Protein AF-A0A2T2RE71-F1 (afdb_monomer_lite)

Sequence (108 aa):
IEPAAQGWTLRLRLPFVEREELDVLRRGEELLVRVGSQTRSLMLPAALRRGEIVEATLCDGELVVRLMAPEPGEATEPSSWAGSPAAASASSTGDVGPGPTHTGGHVS

Radius of gyration: 27.01 Å; chains: 1; bounding box: 32×58×91 Å

Structure (mmCIF, N/CA/C/O backbone):
data_AF-A0A2T2RE71-F1
#
_entry.id   AF-A0A2T2RE71-F1
#
loop_
_atom_site.group_PDB
_atom_site.id
_atom_site.type_symbol
_atom_site.label_atom_id
_atom_site.label_alt_id
_atom_site.label_comp_id
_atom_site.label_asym_id
_atom_site.label_entity_id
_atom_site.label_seq_id
_atom_site.pdbx_PDB_ins_code
_atom_site.Cartn_x
_atom_site.Cartn_y
_atom_site.Cartn_z
_atom_site.occupancy
_atom_site.B_iso_or_equiv
_atom_site.auth_seq_id
_atom_site.auth_comp_id
_atom_site.auth_asym_id
_atom_site.auth_atom_id
_atom_site.pdbx_PDB_model_num
ATOM 1 N N . ILE A 1 1 ? 0.736 -10.192 -2.580 1.00 83.50 1 ILE A N 1
ATOM 2 C CA . ILE A 1 1 ? 1.225 -9.337 -3.688 1.00 83.50 1 ILE A CA 1
ATOM 3 C C . ILE A 1 1 ? 0.750 -9.991 -4.956 1.00 83.50 1 ILE A C 1
ATOM 5 O O . ILE A 1 1 ? 1.009 -11.175 -5.128 1.00 83.50 1 ILE A O 1
ATOM 9 N N . GLU A 1 2 ? 0.044 -9.246 -5.788 1.00 84.44 2 GLU A N 1
ATOM 10 C CA . GLU A 1 2 ? -0.539 -9.748 -7.027 1.00 84.44 2 GLU A CA 1
ATOM 11 C C . GLU A 1 2 ? -0.036 -8.907 -8.205 1.00 84.44 2 GLU A C 1
ATOM 13 O O . GLU A 1 2 ? 0.034 -7.680 -8.082 1.00 84.44 2 GLU A O 1
ATOM 18 N N . PRO A 1 3 ? 0.358 -9.530 -9.327 1.00 81.88 3 PRO A N 1
ATOM 19 C CA . PRO A 1 3 ? 0.697 -8.799 -10.541 1.00 81.88 3 PRO A CA 1
ATOM 20 C C . PRO A 1 3 ? -0.557 -8.150 -11.141 1.00 81.88 3 PRO A C 1
ATOM 22 O O . PRO A 1 3 ? -1.651 -8.709 -11.096 1.00 81.88 3 PRO A O 1
ATOM 25 N N . ALA A 1 4 ? -0.388 -6.962 -11.711 1.00 81.62 4 ALA A N 1
ATOM 26 C CA . ALA A 1 4 ? -1.418 -6.216 -12.422 1.00 81.62 4 ALA A CA 1
ATOM 27 C C . ALA A 1 4 ? -0.889 -5.797 -13.801 1.00 81.62 4 ALA A C 1
ATOM 29 O O . ALA A 1 4 ? 0.317 -5.795 -14.032 1.00 81.62 4 ALA A O 1
ATOM 30 N N . ALA A 1 5 ? -1.780 -5.392 -14.709 1.00 80.31 5 ALA A N 1
ATOM 31 C CA . ALA A 1 5 ? -1.422 -5.073 -16.097 1.00 80.31 5 ALA A CA 1
ATOM 32 C C . ALA A 1 5 ? -0.288 -4.036 -16.249 1.00 80.31 5 ALA A C 1
ATOM 34 O O . ALA A 1 5 ? 0.451 -4.090 -17.223 1.00 80.31 5 ALA A O 1
ATOM 35 N N . GLN A 1 6 ? -0.143 -3.108 -15.296 1.00 80.62 6 GLN A N 1
ATOM 36 C CA . GLN A 1 6 ? 0.868 -2.039 -15.323 1.00 80.62 6 GLN A CA 1
ATOM 37 C C . GLN A 1 6 ? 1.812 -2.071 -14.103 1.00 80.62 6 GLN A C 1
ATOM 39 O O . GLN A 1 6 ? 2.448 -1.071 -13.781 1.00 80.62 6 GLN A O 1
ATOM 44 N N . GLY A 1 7 ? 1.885 -3.193 -13.375 1.00 87.88 7 GLY A N 1
ATOM 45 C CA . GLY A 1 7 ? 2.733 -3.306 -12.185 1.00 87.88 7 GLY A CA 1
ATOM 46 C C . GLY A 1 7 ? 2.229 -4.325 -11.171 1.00 87.88 7 GLY A C 1
ATOM 47 O O . GLY A 1 7 ? 2.025 -5.492 -11.500 1.00 87.88 7 GLY A O 1
ATOM 48 N N . TRP A 1 8 ? 2.035 -3.897 -9.923 1.00 89.69 8 TRP A N 1
ATOM 49 C CA . TRP A 1 8 ? 1.682 -4.777 -8.810 1.00 89.69 8 TRP A CA 1
ATOM 50 C C . TRP A 1 8 ? 0.660 -4.157 -7.864 1.00 89.69 8 TRP A C 1
ATOM 52 O O . TRP A 1 8 ? 0.594 -2.946 -7.675 1.00 89.69 8 TRP A O 1
ATOM 62 N N . THR A 1 9 ? -0.107 -5.025 -7.213 1.00 89.94 9 THR A N 1
ATOM 63 C CA . THR A 1 9 ? -1.015 -4.677 -6.122 1.00 89.94 9 THR A CA 1
ATOM 64 C C . THR A 1 9 ? -0.563 -5.377 -4.844 1.00 89.94 9 THR A C 1
ATOM 66 O O . THR A 1 9 ? -0.413 -6.603 -4.794 1.00 89.94 9 THR A O 1
ATOM 69 N N . LEU A 1 10 ? -0.332 -4.600 -3.791 1.00 88.00 10 LEU A N 1
ATOM 70 C CA . LEU A 1 10 ? -0.050 -5.092 -2.449 1.00 88.00 10 LEU A CA 1
ATOM 71 C C . LEU A 1 10 ? -1.290 -4.888 -1.579 1.00 88.00 10 LEU A C 1
ATOM 73 O O . LEU A 1 10 ? -1.781 -3.773 -1.457 1.00 88.00 10 LEU A O 1
ATOM 77 N N . ARG A 1 11 ? -1.768 -5.970 -0.960 1.00 88.88 11 ARG A N 1
ATOM 78 C CA . ARG A 1 11 ? -2.898 -5.962 -0.029 1.00 88.88 11 ARG A CA 1
ATOM 79 C C . ARG A 1 11 ? -2.415 -6.275 1.377 1.00 88.88 11 ARG A C 1
ATOM 81 O O . ARG A 1 11 ? -1.668 -7.239 1.564 1.00 88.88 11 ARG A O 1
ATOM 88 N N . LEU A 1 12 ? -2.830 -5.470 2.346 1.00 86.19 12 LEU A N 1
ATOM 89 C CA . LEU A 1 12 ? -2.481 -5.639 3.749 1.00 86.19 12 LEU A CA 1
ATOM 90 C C . LEU A 1 12 ? -3.719 -5.435 4.621 1.00 86.19 12 LEU A C 1
ATOM 92 O O . LEU A 1 12 ? -4.329 -4.372 4.600 1.00 86.19 12 LEU A O 1
ATOM 96 N N . ARG A 1 13 ? -4.074 -6.438 5.425 1.00 85.94 13 ARG A N 1
ATOM 97 C CA . ARG A 1 13 ? -5.182 -6.309 6.377 1.00 85.94 13 ARG A CA 1
ATOM 98 C C . ARG A 1 13 ? -4.786 -5.415 7.548 1.00 85.94 13 ARG A C 1
ATOM 100 O O . ARG A 1 13 ? -3.817 -5.695 8.252 1.00 85.94 13 ARG A O 1
ATOM 107 N N . LEU A 1 14 ? -5.577 -4.374 7.752 1.00 82.12 14 LEU A N 1
ATOM 108 C CA . LEU A 1 14 ? -5.476 -3.336 8.767 1.00 82.12 14 LEU A CA 1
ATOM 109 C C . LEU A 1 14 ? -6.858 -3.126 9.430 1.00 82.12 14 LEU A C 1
ATOM 111 O O . LEU A 1 14 ? -7.478 -2.081 9.251 1.00 82.12 14 LEU A O 1
ATOM 115 N N . PRO A 1 15 ? -7.365 -4.108 10.201 1.00 72.44 15 PRO A N 1
ATOM 116 C CA . PRO A 1 15 ? -8.745 -4.107 10.705 1.00 72.44 15 PRO A CA 1
ATOM 117 C C . PRO A 1 15 ? -9.046 -3.053 11.788 1.00 72.44 15 PRO A C 1
ATOM 119 O O . PRO A 1 15 ? -10.186 -2.946 12.222 1.00 72.44 15 PRO A O 1
ATOM 122 N N . PHE A 1 16 ? -8.047 -2.295 12.247 1.00 71.94 16 PHE A N 1
ATOM 123 C CA . PHE A 1 16 ? -8.171 -1.332 13.352 1.00 71.94 16 PHE A CA 1
ATOM 124 C C . PHE A 1 16 ? -7.908 0.112 12.913 1.00 71.94 16 PHE A C 1
ATOM 126 O O . PHE A 1 16 ? -7.478 0.923 13.724 1.00 71.94 16 PHE A O 1
ATOM 133 N N . VAL A 1 17 ? -8.057 0.403 11.618 1.00 72.81 17 VAL A N 1
ATOM 134 C CA . VAL A 1 17 ? -7.515 1.624 11.016 1.00 72.81 17 VAL A CA 1
ATOM 135 C C . VAL A 1 17 ? -8.594 2.405 10.305 1.00 72.81 17 VAL A C 1
ATOM 137 O O . VAL A 1 17 ? -9.288 1.869 9.442 1.00 72.81 17 VAL A O 1
ATOM 140 N N . GLU A 1 18 ? -8.669 3.692 10.622 1.00 71.62 18 GLU A N 1
ATOM 141 C CA . GLU A 1 18 ? -9.438 4.659 9.854 1.00 71.62 18 GLU A CA 1
ATOM 142 C C . GLU A 1 18 ? -8.546 5.350 8.815 1.00 71.62 18 GLU A C 1
ATOM 144 O O . GLU A 1 18 ? -7.337 5.511 8.992 1.00 71.62 18 GLU A O 1
ATOM 149 N N . ARG A 1 19 ? -9.141 5.753 7.687 1.00 70.31 19 ARG A N 1
ATOM 150 C CA . ARG A 1 19 ? -8.403 6.306 6.536 1.00 70.31 19 ARG A CA 1
ATOM 151 C C . ARG A 1 19 ? -7.644 7.592 6.874 1.00 70.31 19 ARG A C 1
ATOM 153 O O . ARG A 1 19 ? -6.611 7.846 6.270 1.00 70.31 19 ARG A O 1
ATOM 160 N N . GLU A 1 20 ? -8.157 8.384 7.813 1.00 72.44 20 GLU A N 1
ATOM 161 C CA . GLU A 1 20 ? -7.561 9.657 8.244 1.00 72.44 20 GLU A CA 1
ATOM 162 C C . GLU A 1 20 ? -6.227 9.486 8.981 1.00 72.44 20 GLU A C 1
ATOM 164 O O . GLU A 1 20 ? -5.421 10.410 9.020 1.00 72.44 20 GLU A O 1
ATOM 169 N N . GLU A 1 21 ? -5.957 8.293 9.509 1.00 76.81 21 GLU A N 1
ATOM 170 C CA . GLU A 1 21 ? -4.741 7.996 10.265 1.00 76.81 21 GLU A CA 1
ATOM 171 C C . GLU A 1 21 ? -3.714 7.187 9.458 1.00 76.81 21 GLU A C 1
ATOM 173 O O . GLU A 1 21 ? -2.680 6.783 9.998 1.00 76.81 21 GLU A O 1
ATOM 178 N N . LEU A 1 22 ? -3.999 6.917 8.181 1.00 84.19 22 LEU A N 1
ATOM 179 C CA . LEU A 1 22 ? -3.156 6.108 7.312 1.00 84.19 22 LEU A CA 1
ATOM 180 C C . LEU A 1 22 ? -2.184 6.981 6.514 1.00 84.19 22 LEU A C 1
ATOM 182 O O . LEU A 1 22 ? -2.585 7.806 5.698 1.00 84.19 22 LEU A O 1
ATOM 186 N N . ASP A 1 23 ? -0.897 6.696 6.660 1.00 86.31 23 ASP A N 1
ATOM 187 C CA . ASP A 1 23 ? 0.169 7.319 5.889 1.00 86.31 23 ASP A CA 1
ATOM 188 C C . ASP A 1 23 ? 1.109 6.233 5.348 1.00 86.31 23 ASP A C 1
ATOM 190 O O . ASP A 1 23 ? 1.569 5.349 6.072 1.00 86.31 23 ASP A O 1
ATOM 194 N N . VAL A 1 24 ? 1.348 6.250 4.038 1.00 86.56 24 VAL A N 1
ATOM 195 C CA . VAL A 1 24 ? 2.172 5.252 3.351 1.00 86.56 24 VAL A CA 1
ATOM 196 C C . VAL A 1 24 ? 3.355 5.968 2.733 1.00 86.56 24 VAL A C 1
ATOM 198 O O . VAL A 1 24 ? 3.183 6.811 1.856 1.00 86.56 24 VAL A O 1
ATOM 201 N N . LEU A 1 25 ? 4.564 5.606 3.157 1.00 86.69 25 LEU A N 1
ATOM 202 C CA . LEU A 1 25 ? 5.783 6.126 2.556 1.00 86.69 25 LEU A CA 1
ATOM 203 C C . LEU A 1 25 ? 6.675 5.007 2.080 1.00 86.69 25 LEU A C 1
ATOM 205 O O . LEU A 1 25 ? 6.717 3.902 2.622 1.00 86.69 25 LEU A O 1
ATOM 209 N N . ARG A 1 26 ? 7.490 5.361 1.102 1.00 84.31 26 ARG A N 1
ATOM 210 C CA . ARG A 1 26 ? 8.563 4.514 0.632 1.00 84.31 26 ARG A CA 1
ATOM 211 C C . ARG A 1 26 ? 9.898 5.014 1.160 1.00 84.31 26 ARG A C 1
ATOM 213 O O . ARG A 1 26 ? 10.216 6.194 1.039 1.00 84.31 26 ARG A O 1
ATOM 220 N N . ARG A 1 27 ? 10.709 4.097 1.684 1.00 84.50 27 ARG A N 1
ATOM 221 C CA . ARG A 1 27 ? 12.077 4.371 2.127 1.00 84.50 27 ARG A CA 1
ATOM 222 C C . ARG A 1 27 ? 13.034 3.375 1.481 1.00 84.50 27 ARG A C 1
ATOM 224 O O . ARG A 1 27 ? 13.266 2.291 2.000 1.00 84.50 27 ARG A O 1
ATOM 231 N N . GLY A 1 28 ? 13.577 3.742 0.319 1.00 82.44 28 GLY A N 1
ATOM 232 C CA . GLY A 1 28 ? 14.480 2.883 -0.452 1.00 82.44 28 GLY A CA 1
ATOM 233 C C . GLY A 1 28 ? 13.802 1.582 -0.895 1.00 82.44 28 GLY A C 1
ATOM 234 O O . GLY A 1 28 ? 12.982 1.583 -1.820 1.00 82.44 28 GLY A O 1
ATOM 235 N N . GLU A 1 29 ? 14.145 0.487 -0.217 1.00 86.12 29 GLU A N 1
ATOM 236 C CA . GLU A 1 29 ? 13.622 -0.868 -0.446 1.00 86.12 29 GLU A CA 1
ATOM 237 C C . GLU A 1 29 ? 12.583 -1.296 0.605 1.00 86.12 29 GLU A C 1
ATOM 239 O O . GLU A 1 29 ? 12.201 -2.462 0.668 1.00 86.12 29 GLU A O 1
ATOM 244 N N . GLU A 1 30 ? 12.119 -0.364 1.432 1.00 87.19 30 GLU A N 1
ATOM 245 C CA . GLU A 1 30 ? 11.106 -0.603 2.455 1.00 87.19 30 GLU A CA 1
ATOM 246 C C . GLU A 1 30 ? 9.846 0.221 2.183 1.00 87.19 30 GLU A C 1
ATOM 248 O O . GLU A 1 30 ? 9.902 1.360 1.702 1.00 87.19 30 GLU A O 1
ATOM 253 N N . LEU A 1 31 ? 8.700 -0.356 2.532 1.00 87.69 31 LEU A N 1
ATOM 254 C CA . LEU A 1 31 ? 7.419 0.328 2.606 1.00 87.69 31 LEU A CA 1
ATOM 255 C C . LEU A 1 31 ? 7.082 0.570 4.076 1.00 87.69 31 LEU A C 1
ATOM 257 O O . LEU A 1 31 ? 6.861 -0.378 4.830 1.00 87.69 31 LEU A O 1
ATOM 261 N N . LEU A 1 32 ? 7.033 1.838 4.469 1.00 89.50 32 LEU A N 1
ATOM 262 C CA . LEU A 1 32 ? 6.526 2.252 5.766 1.00 89.50 32 LEU A CA 1
ATOM 263 C C . LEU A 1 32 ? 5.024 2.490 5.660 1.00 89.50 32 LEU A C 1
ATOM 265 O O . LEU A 1 32 ? 4.571 3.345 4.905 1.00 89.50 32 LEU A O 1
ATOM 269 N N . VAL A 1 33 ? 4.268 1.756 6.462 1.00 88.12 33 VAL A N 1
ATOM 270 C CA . VAL A 1 33 ? 2.835 1.957 6.647 1.00 88.12 33 VAL A CA 1
ATOM 271 C C . VAL A 1 33 ? 2.631 2.464 8.068 1.00 88.12 33 VAL A C 1
ATOM 273 O O . VAL A 1 33 ? 2.842 1.731 9.039 1.00 88.12 33 VAL A O 1
ATOM 276 N N . ARG A 1 34 ? 2.276 3.740 8.187 1.00 87.38 34 ARG A N 1
ATOM 277 C CA . ARG A 1 34 ? 1.916 4.409 9.433 1.00 87.38 34 ARG A CA 1
ATOM 278 C C . ARG A 1 34 ? 0.404 4.443 9.570 1.00 87.38 34 ARG A C 1
ATOM 280 O O . ARG A 1 34 ? -0.314 4.708 8.615 1.00 87.38 34 ARG A O 1
ATOM 287 N N . VAL A 1 35 ? -0.045 4.120 10.768 1.00 85.00 35 VAL A N 1
ATOM 288 C CA . VAL A 1 35 ? -1.438 3.947 11.153 1.00 85.00 35 VAL A CA 1
ATOM 289 C C . VAL A 1 35 ? -1.568 4.544 12.544 1.00 85.00 35 VAL A C 1
ATOM 291 O O . VAL A 1 35 ? -1.194 3.898 13.526 1.00 85.00 35 VAL A O 1
ATOM 294 N N . GLY A 1 36 ? -2.002 5.796 12.637 1.00 82.06 36 GLY A N 1
ATOM 295 C CA . GLY A 1 36 ? -2.025 6.535 13.899 1.00 82.06 36 GLY A CA 1
ATOM 296 C C . GLY A 1 36 ? -0.655 6.483 14.588 1.00 82.06 36 GLY A C 1
ATOM 297 O O . GLY A 1 36 ? 0.327 7.037 14.098 1.00 82.06 36 GLY A O 1
ATOM 298 N N . SER A 1 37 ? -0.565 5.762 15.712 1.00 78.94 37 SER A N 1
ATOM 299 C CA . SER A 1 37 ? 0.688 5.559 16.467 1.00 78.94 37 SER A CA 1
ATOM 300 C C . SER A 1 37 ? 1.484 4.303 16.074 1.00 78.94 37 SER A C 1
ATOM 302 O O . SER A 1 37 ? 2.630 4.135 16.493 1.00 78.94 37 SER A O 1
ATOM 304 N N . GLN A 1 38 ? 0.899 3.391 15.297 1.00 80.94 38 GLN A N 1
ATOM 305 C CA . GLN A 1 38 ? 1.545 2.155 14.872 1.00 80.94 38 GLN A CA 1
ATOM 306 C C . GLN A 1 38 ? 2.270 2.358 13.541 1.00 80.94 38 GLN A C 1
ATOM 308 O O . GLN A 1 38 ? 1.690 2.786 12.550 1.00 80.94 38 GLN A O 1
ATOM 313 N N . THR A 1 39 ? 3.548 1.987 13.495 1.00 85.62 39 THR A N 1
ATOM 314 C CA . THR A 1 39 ? 4.334 1.970 12.254 1.00 85.62 39 THR A CA 1
ATOM 315 C C . THR A 1 39 ? 4.743 0.542 11.930 1.00 85.62 39 THR A C 1
ATOM 317 O O . THR A 1 39 ? 5.316 -0.151 12.770 1.00 85.62 39 THR A O 1
ATOM 320 N N . ARG A 1 40 ? 4.464 0.096 10.705 1.00 86.56 40 ARG A N 1
ATOM 321 C CA . ARG A 1 40 ? 4.960 -1.172 10.163 1.00 86.56 40 ARG A CA 1
ATOM 322 C C . ARG A 1 40 ? 5.913 -0.895 9.010 1.00 86.56 40 ARG A C 1
ATOM 324 O O . ARG A 1 40 ? 5.525 -0.248 8.043 1.00 86.56 40 ARG A O 1
ATOM 331 N N . SER A 1 41 ? 7.137 -1.412 9.108 1.00 87.50 41 SER A N 1
ATOM 332 C CA . SER A 1 41 ? 8.041 -1.518 7.959 1.00 87.50 41 SER A CA 1
ATOM 333 C C . SER A 1 41 ? 7.842 -2.874 7.296 1.00 87.50 41 SER A C 1
ATOM 335 O O . SER A 1 41 ? 7.823 -3.906 7.973 1.00 87.50 41 SER A O 1
ATOM 337 N N . LEU A 1 42 ? 7.678 -2.871 5.979 1.00 84.94 42 LEU A N 1
ATOM 338 C CA . LEU A 1 42 ? 7.647 -4.068 5.157 1.00 84.94 42 LEU A CA 1
ATOM 339 C C . LEU A 1 42 ? 8.797 -4.001 4.159 1.00 84.94 42 LEU A C 1
ATOM 341 O O . LEU A 1 42 ? 8.867 -3.085 3.339 1.00 84.94 42 LEU A O 1
ATOM 345 N N . MET A 1 43 ? 9.668 -5.006 4.197 1.00 86.38 43 MET A N 1
ATOM 346 C CA . MET A 1 43 ? 10.690 -5.187 3.169 1.00 86.38 43 MET A CA 1
ATOM 347 C C . MET A 1 43 ? 10.002 -5.413 1.824 1.00 86.38 43 MET A C 1
ATOM 349 O O . MET A 1 43 ? 9.234 -6.367 1.673 1.00 86.38 43 MET A O 1
ATOM 353 N N . LEU A 1 44 ? 10.279 -4.553 0.844 1.00 82.88 44 LEU A N 1
ATOM 354 C CA . LEU A 1 44 ? 9.749 -4.720 -0.501 1.00 82.88 44 LEU A CA 1
ATOM 355 C C . LEU A 1 44 ? 10.467 -5.897 -1.175 1.00 82.88 44 LEU A C 1
ATOM 357 O O . LEU A 1 44 ? 11.701 -5.895 -1.298 1.00 82.88 44 LEU A O 1
ATOM 361 N N . PRO A 1 45 ? 9.720 -6.907 -1.655 1.00 80.19 45 PRO A N 1
ATOM 362 C CA . PRO A 1 45 ? 10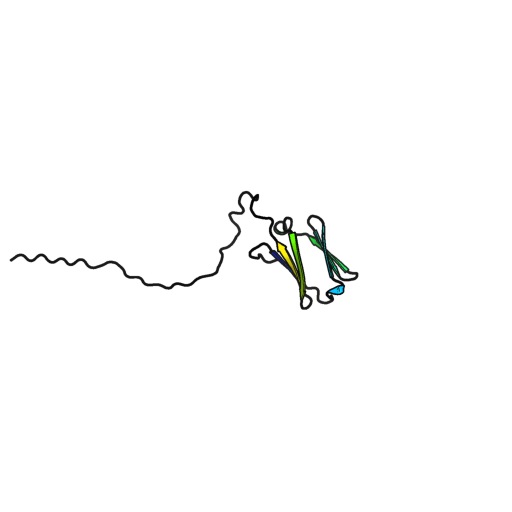.294 -7.954 -2.487 1.00 80.19 45 PRO A CA 1
ATOM 363 C C . PRO A 1 45 ? 10.933 -7.362 -3.739 1.00 80.19 45 PRO A C 1
ATOM 365 O O . PRO A 1 45 ? 10.519 -6.301 -4.203 1.00 80.19 45 PRO A O 1
ATOM 368 N N . ALA A 1 46 ? 11.915 -8.064 -4.311 1.00 78.06 46 ALA A N 1
ATOM 369 C CA . ALA A 1 46 ? 12.748 -7.551 -5.402 1.00 78.06 46 ALA A CA 1
ATOM 370 C C . ALA A 1 46 ? 11.953 -6.952 -6.578 1.00 78.06 46 ALA A C 1
ATOM 372 O O . ALA A 1 46 ? 12.327 -5.904 -7.095 1.00 78.06 46 ALA A O 1
ATOM 373 N N . ALA A 1 47 ? 10.815 -7.558 -6.928 1.00 74.94 47 ALA A N 1
ATOM 374 C CA . ALA A 1 47 ? 9.912 -7.055 -7.963 1.00 74.94 47 ALA A CA 1
ATOM 375 C C . ALA A 1 47 ? 9.363 -5.644 -7.665 1.00 74.94 47 ALA A C 1
ATOM 377 O O . ALA A 1 47 ? 9.245 -4.825 -8.567 1.00 74.94 47 ALA A O 1
ATOM 378 N N . LEU A 1 48 ? 9.084 -5.329 -6.397 1.00 78.81 48 LEU A N 1
ATOM 379 C CA . LEU A 1 48 ? 8.531 -4.039 -5.972 1.00 78.81 48 LEU A CA 1
ATOM 380 C C . LEU A 1 48 ? 9.607 -2.980 -5.700 1.00 78.81 48 LEU A C 1
ATOM 382 O O . LEU A 1 48 ? 9.289 -1.799 -5.601 1.00 78.81 48 LEU A O 1
ATOM 386 N N . ARG A 1 49 ? 10.886 -3.369 -5.606 1.00 81.19 49 ARG A N 1
ATOM 387 C CA . ARG A 1 49 ? 11.996 -2.445 -5.302 1.00 81.19 49 ARG A CA 1
ATOM 388 C C . ARG A 1 49 ? 12.204 -1.368 -6.356 1.00 81.19 49 ARG A C 1
ATOM 390 O O . ARG A 1 49 ? 12.823 -0.355 -6.061 1.00 81.19 49 ARG A O 1
ATOM 397 N N . ARG A 1 50 ? 11.725 -1.558 -7.582 1.00 78.81 50 ARG A N 1
ATOM 398 C CA . ARG A 1 50 ? 11.792 -0.525 -8.625 1.00 78.81 50 ARG A CA 1
ATOM 399 C C . ARG A 1 50 ? 10.439 0.112 -8.939 1.00 78.81 50 ARG A C 1
ATOM 401 O O . ARG A 1 50 ? 10.416 1.071 -9.693 1.00 78.81 50 ARG A O 1
ATOM 408 N N . GLY A 1 51 ? 9.343 -0.385 -8.363 1.00 80.38 51 GLY A N 1
ATOM 409 C CA . GLY A 1 51 ? 7.999 0.101 -8.671 1.00 80.38 51 GLY A CA 1
ATOM 410 C C . GLY A 1 51 ? 7.626 1.363 -7.896 1.00 80.38 51 GLY A C 1
ATOM 411 O O . GLY A 1 51 ? 7.867 1.451 -6.693 1.00 80.38 51 GLY A O 1
ATOM 412 N N . GLU A 1 52 ? 7.031 2.345 -8.558 1.00 84.12 52 GLU A N 1
ATOM 413 C CA . GLU A 1 52 ? 6.587 3.588 -7.918 1.00 84.12 52 GLU A CA 1
ATOM 414 C C . GLU A 1 52 ? 5.196 3.425 -7.309 1.00 84.12 52 GLU A C 1
ATOM 416 O O . GLU A 1 52 ? 4.329 2.779 -7.893 1.00 84.12 52 GLU A O 1
ATOM 421 N N . ILE A 1 53 ? 4.967 3.997 -6.123 1.00 87.12 53 ILE A N 1
ATOM 422 C CA . ILE A 1 53 ? 3.640 3.984 -5.497 1.00 87.12 53 ILE A CA 1
ATOM 423 C C . ILE A 1 53 ? 2.777 5.002 -6.233 1.00 87.12 53 ILE A C 1
ATOM 425 O O . ILE A 1 53 ? 3.041 6.198 -6.153 1.00 87.12 53 ILE A O 1
ATOM 429 N N . VAL A 1 54 ? 1.746 4.523 -6.922 1.00 88.19 54 VAL A N 1
ATOM 430 C CA . VAL A 1 54 ? 0.805 5.392 -7.643 1.00 88.19 54 VAL A CA 1
ATOM 431 C C . VAL A 1 54 ? -0.432 5.700 -6.819 1.00 88.19 54 VAL A C 1
ATOM 433 O O . VAL A 1 54 ? -1.012 6.772 -6.952 1.00 88.19 54 VAL A O 1
ATOM 436 N N . GLU A 1 55 ? -0.846 4.766 -5.966 1.00 87.00 55 GLU A N 1
ATOM 437 C CA . GLU A 1 55 ? -2.063 4.910 -5.179 1.00 87.00 55 GLU A CA 1
ATOM 438 C C . GLU A 1 55 ? -2.000 4.035 -3.927 1.00 87.00 55 GLU A C 1
ATOM 440 O O . GLU A 1 55 ? -1.493 2.910 -3.960 1.00 87.00 55 GLU A O 1
ATOM 445 N N . ALA A 1 56 ? -2.547 4.546 -2.827 1.00 89.25 56 ALA A N 1
ATOM 446 C CA . ALA A 1 56 ? -2.784 3.797 -1.604 1.00 89.25 56 ALA A CA 1
ATOM 447 C C . ALA A 1 56 ? -4.218 4.064 -1.138 1.00 89.25 56 ALA A C 1
ATOM 449 O O . ALA A 1 56 ? -4.598 5.208 -0.892 1.00 89.25 56 ALA A O 1
ATOM 450 N N . THR A 1 57 ? -5.020 3.010 -1.026 1.00 87.75 57 THR A N 1
ATOM 451 C CA . THR A 1 57 ? -6.434 3.106 -0.655 1.00 87.75 57 THR A CA 1
ATOM 452 C C . THR A 1 57 ? -6.738 2.140 0.476 1.00 87.75 57 THR A C 1
ATOM 454 O O . THR A 1 57 ? -6.345 0.979 0.426 1.00 87.75 57 THR A O 1
ATOM 457 N N . LEU A 1 58 ? -7.461 2.612 1.489 1.00 85.38 58 LEU A N 1
ATOM 458 C CA . LEU A 1 58 ? -7.985 1.777 2.565 1.00 85.38 58 LEU A CA 1
ATOM 459 C C . LEU A 1 58 ? -9.477 1.532 2.340 1.00 85.38 58 LEU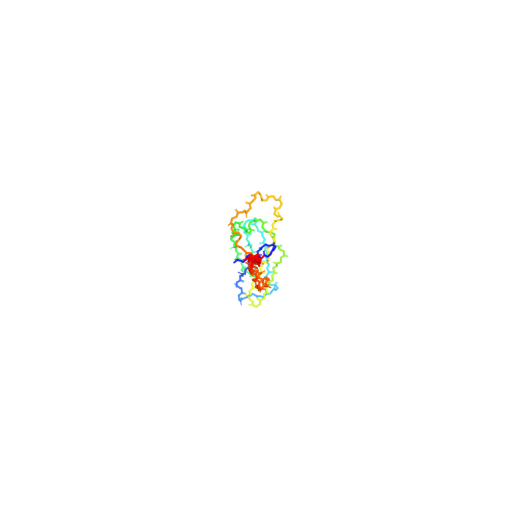 A C 1
ATOM 461 O O . LEU A 1 58 ? -10.264 2.482 2.361 1.00 85.38 58 LEU A O 1
ATOM 465 N N . CYS A 1 59 ? -9.855 0.268 2.164 1.00 83.81 59 CYS A N 1
ATOM 466 C CA . CYS A 1 59 ? -11.238 -0.167 1.984 1.00 83.81 59 CYS A CA 1
ATOM 467 C C . CYS A 1 59 ? -11.526 -1.336 2.926 1.00 83.81 59 CYS A C 1
ATOM 469 O O . CYS A 1 59 ? -10.809 -2.328 2.886 1.00 83.81 59 CYS A O 1
ATOM 471 N N . ASP A 1 60 ? -12.565 -1.228 3.758 1.00 83.50 60 ASP A N 1
ATOM 472 C CA . ASP A 1 60 ? -13.022 -2.314 4.648 1.00 83.50 60 ASP A CA 1
ATOM 473 C C . ASP A 1 60 ? -11.916 -2.901 5.558 1.00 83.50 60 ASP A C 1
ATOM 475 O O . ASP A 1 60 ? -11.821 -4.104 5.785 1.00 83.50 60 ASP A O 1
ATOM 479 N N . GLY A 1 61 ? -11.003 -2.054 6.047 1.00 83.94 61 GLY A N 1
ATOM 480 C CA . GLY A 1 61 ? -9.858 -2.515 6.840 1.00 83.94 61 GLY A CA 1
ATOM 481 C C . GLY A 1 61 ? -8.809 -3.285 6.028 1.00 83.94 61 GLY A C 1
ATOM 482 O O . GLY A 1 61 ? -7.996 -4.005 6.603 1.00 83.94 61 GLY A O 1
ATOM 483 N N . GLU A 1 62 ? -8.789 -3.151 4.702 1.00 88.44 62 GLU A N 1
ATOM 484 C CA . GLU A 1 62 ? -7.730 -3.645 3.823 1.00 88.44 62 GLU A CA 1
ATOM 485 C C . GLU A 1 62 ? -7.054 -2.480 3.093 1.00 88.44 62 GLU A C 1
ATOM 487 O O . GLU A 1 62 ? -7.682 -1.708 2.366 1.00 88.44 62 GLU A O 1
ATOM 492 N N . LEU A 1 63 ? -5.746 -2.343 3.306 1.00 88.81 63 LEU A N 1
ATOM 493 C CA . LEU A 1 63 ? -4.903 -1.412 2.576 1.00 88.81 63 LEU A CA 1
ATOM 494 C C . LEU A 1 63 ? -4.497 -2.034 1.248 1.00 88.81 63 LEU A C 1
ATOM 496 O O . LEU A 1 63 ? -3.798 -3.047 1.214 1.00 88.81 63 LEU A O 1
ATOM 500 N N . VAL A 1 64 ? -4.881 -1.371 0.169 1.00 90.56 64 VAL A N 1
ATOM 501 C CA . VAL A 1 64 ? -4.512 -1.692 -1.201 1.00 90.56 64 VAL A CA 1
ATOM 502 C C . VAL A 1 64 ? -3.528 -0.637 -1.690 1.00 90.56 64 VAL A C 1
ATOM 504 O O . VAL A 1 64 ? -3.880 0.527 -1.861 1.00 90.56 64 VAL A O 1
ATOM 507 N N . VAL A 1 65 ? -2.282 -1.042 -1.918 1.00 89.25 65 VAL A N 1
ATOM 508 C CA . VAL A 1 65 ? -1.240 -0.195 -2.507 1.00 89.25 65 VAL A CA 1
ATOM 509 C C . VAL A 1 65 ? -1.010 -0.644 -3.940 1.00 89.25 65 VAL A C 1
ATOM 511 O O . VAL A 1 65 ? -0.653 -1.800 -4.185 1.00 89.25 65 VAL A O 1
ATOM 514 N N . ARG A 1 66 ? -1.207 0.266 -4.891 1.00 89.44 66 ARG A N 1
ATOM 515 C CA . ARG A 1 66 ? -0.886 0.054 -6.302 1.00 89.44 66 ARG A CA 1
ATOM 516 C C . ARG A 1 66 ? 0.502 0.604 -6.573 1.00 89.44 66 ARG A C 1
ATOM 518 O O . ARG A 1 66 ? 0.794 1.768 -6.296 1.00 89.44 66 ARG A O 1
ATOM 525 N N . LEU A 1 67 ? 1.343 -0.256 -7.128 1.00 88.69 67 LEU A N 1
ATOM 526 C CA . LEU A 1 67 ? 2.689 0.079 -7.551 1.00 88.69 67 LEU A CA 1
ATOM 527 C C . LEU A 1 67 ? 2.770 -0.062 -9.068 1.00 88.69 67 LEU A C 1
ATOM 529 O O . LEU A 1 67 ? 2.417 -1.112 -9.605 1.00 88.69 67 LEU A O 1
ATOM 533 N N . MET A 1 68 ? 3.230 0.977 -9.754 1.00 87.44 68 MET A N 1
ATOM 534 C CA . MET A 1 68 ? 3.496 0.939 -11.189 1.00 87.44 68 MET A CA 1
ATOM 535 C C . MET A 1 68 ? 4.888 0.362 -11.430 1.00 87.44 68 MET A C 1
ATOM 537 O O . MET A 1 68 ? 5.838 0.705 -10.725 1.00 87.44 68 MET A O 1
ATOM 541 N N . ALA A 1 69 ? 5.009 -0.541 -12.401 1.00 82.62 69 ALA A N 1
ATOM 542 C CA . ALA A 1 69 ? 6.317 -0.995 -12.845 1.00 82.62 69 ALA A CA 1
ATOM 543 C C . ALA A 1 69 ? 7.051 0.158 -13.539 1.00 82.62 69 ALA A C 1
ATOM 545 O O . ALA A 1 69 ? 6.416 0.894 -14.291 1.00 82.62 69 ALA A O 1
ATOM 546 N N . PRO A 1 70 ? 8.367 0.324 -13.319 1.00 72.12 70 PRO A N 1
ATOM 547 C CA . PRO A 1 70 ? 9.132 1.235 -14.157 1.00 72.12 70 PRO A CA 1
ATOM 548 C C . PRO A 1 70 ? 8.976 0.775 -15.611 1.00 72.12 70 PRO A C 1
ATOM 550 O O . PRO A 1 70 ? 8.990 -0.435 -15.866 1.00 72.12 70 PRO A O 1
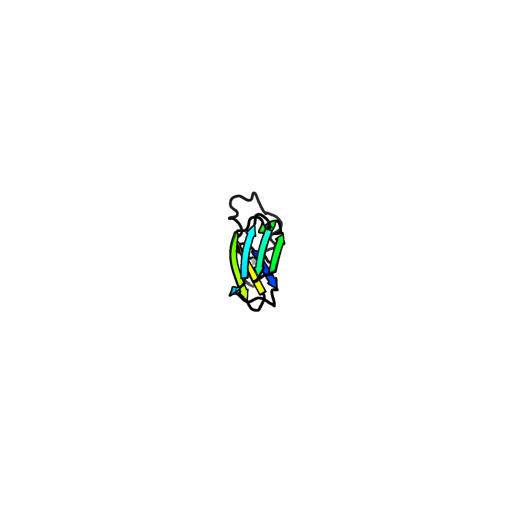ATOM 553 N N . GLU A 1 71 ? 8.795 1.727 -16.529 1.00 62.78 71 G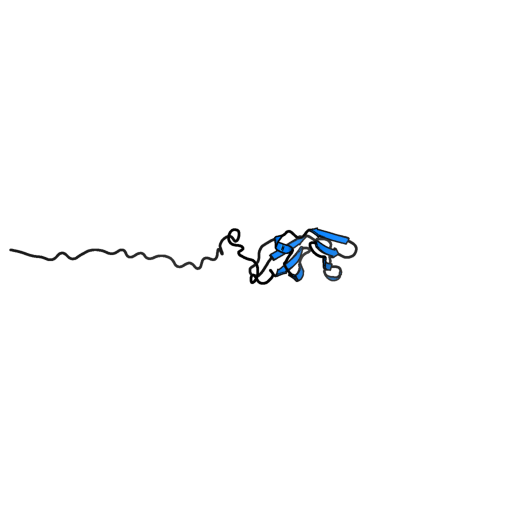LU A N 1
ATOM 554 C CA . GLU A 1 71 ? 8.712 1.478 -17.972 1.00 62.78 71 GLU A CA 1
ATOM 555 C C . GLU A 1 71 ? 9.722 0.385 -18.370 1.00 62.78 71 GLU A C 1
ATOM 557 O O . GLU A 1 71 ? 10.911 0.511 -18.052 1.00 62.78 71 GLU A O 1
ATOM 562 N N . PRO A 1 72 ? 9.299 -0.701 -19.044 1.00 56.53 72 PRO A N 1
ATOM 563 C CA . PRO A 1 72 ? 10.181 -1.821 -19.381 1.00 56.53 72 PRO A CA 1
ATOM 564 C C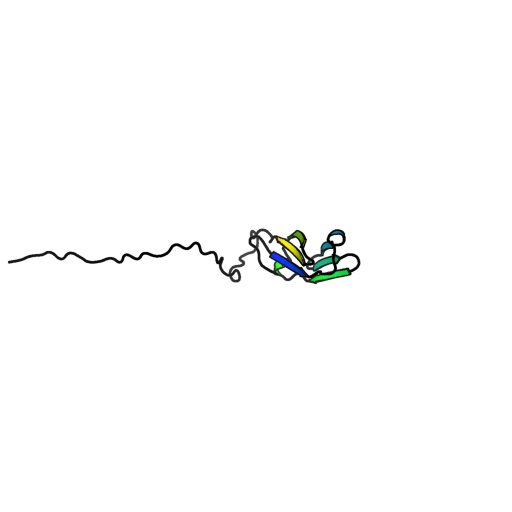 . PRO A 1 72 ? 11.304 -1.474 -20.384 1.00 56.53 72 PRO A C 1
ATOM 566 O O . PRO A 1 72 ? 11.979 -2.372 -20.875 1.00 56.53 72 PRO A O 1
ATOM 569 N N . GLY A 1 73 ? 11.561 -0.192 -20.662 1.00 52.72 73 GLY A N 1
ATOM 570 C CA . GLY A 1 73 ? 12.541 0.300 -21.632 1.00 52.72 73 GLY A CA 1
ATOM 571 C C . GLY A 1 73 ? 14.020 0.125 -21.265 1.00 52.72 73 GLY A C 1
ATOM 572 O O . GLY A 1 73 ? 14.869 0.440 -22.090 1.00 52.72 73 GLY A O 1
ATOM 573 N N . GLU A 1 74 ? 14.355 -0.393 -20.079 1.00 45.47 74 GLU A N 1
ATOM 574 C CA . GLU A 1 74 ? 15.756 -0.683 -19.713 1.00 45.47 74 GLU A CA 1
ATOM 575 C C . GLU A 1 74 ? 15.924 -1.934 -18.833 1.00 45.47 74 GLU A C 1
ATOM 577 O O . GLU A 1 74 ? 16.933 -2.124 -18.151 1.00 45.47 74 GLU A O 1
ATOM 582 N N . ALA A 1 75 ? 14.936 -2.831 -18.836 1.00 43.44 75 ALA A N 1
ATOM 583 C CA . ALA A 1 75 ? 15.182 -4.204 -18.424 1.00 43.44 75 ALA A CA 1
ATOM 584 C C . ALA A 1 75 ? 15.582 -4.971 -19.684 1.00 43.44 75 ALA A C 1
ATOM 586 O O . ALA A 1 75 ? 14.719 -5.341 -20.475 1.00 43.44 75 ALA A O 1
ATOM 587 N N . THR A 1 76 ? 16.883 -5.203 -19.877 1.00 46.91 76 THR A N 1
ATOM 588 C CA . THR A 1 76 ? 17.360 -6.290 -20.739 1.00 46.91 76 THR A CA 1
ATOM 589 C C . THR A 1 76 ? 16.652 -7.572 -20.292 1.00 46.91 76 THR A C 1
ATOM 591 O O . THR A 1 76 ? 16.985 -8.157 -19.268 1.00 46.91 76 THR A O 1
ATOM 594 N N . GLU A 1 77 ? 15.593 -7.886 -21.032 1.00 42.34 77 GLU A N 1
ATOM 595 C CA . GLU A 1 77 ? 14.754 -9.082 -21.069 1.00 42.34 77 GLU A CA 1
ATOM 596 C C . GLU A 1 77 ? 14.329 -9.725 -19.732 1.00 42.34 77 GLU A C 1
ATOM 598 O O . GLU A 1 77 ? 15.029 -10.577 -19.186 1.00 42.34 77 GLU A O 1
ATOM 603 N N . PRO A 1 78 ? 13.086 -9.491 -19.267 1.00 43.97 78 PRO A N 1
ATOM 604 C CA . PRO A 1 78 ? 12.387 -10.412 -18.379 1.00 43.97 78 PRO A CA 1
ATOM 605 C C . PRO A 1 78 ? 11.629 -11.482 -19.192 1.00 43.97 78 PRO A C 1
ATOM 607 O O . PRO A 1 78 ? 10.424 -11.664 -19.031 1.00 43.97 78 PRO A O 1
ATOM 610 N N . SER A 1 79 ? 12.324 -12.218 -20.063 1.00 52.75 79 SER A N 1
ATOM 611 C CA . SER A 1 79 ? 11.770 -13.423 -20.695 1.00 52.75 79 SER A CA 1
ATOM 612 C C . SER A 1 79 ? 12.028 -14.619 -19.786 1.00 52.75 79 SER A C 1
ATOM 614 O O . SER A 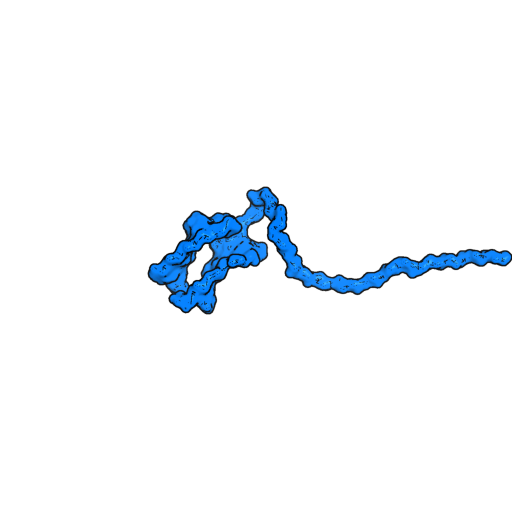1 79 ? 13.144 -15.124 -19.759 1.00 52.75 79 SER A O 1
ATOM 616 N N . SER A 1 80 ? 11.016 -15.039 -19.013 1.00 40.66 80 SER A N 1
ATOM 617 C CA . SER A 1 80 ? 10.797 -16.451 -18.611 1.00 40.66 80 SER A CA 1
ATOM 618 C C . SER A 1 80 ? 9.683 -16.629 -17.560 1.00 40.66 80 SER A C 1
ATOM 620 O O . SER A 1 80 ? 9.080 -17.695 -17.501 1.00 40.66 80 SER A O 1
ATOM 622 N N . TRP A 1 81 ? 9.330 -15.614 -16.755 1.00 51.88 81 TRP A N 1
ATOM 623 C CA . TRP A 1 81 ? 8.413 -15.837 -15.614 1.00 51.88 81 TRP A CA 1
ATOM 624 C C . TRP A 1 81 ? 6.972 -15.315 -15.774 1.00 51.88 81 TRP A C 1
ATOM 626 O O . TRP A 1 81 ? 6.113 -15.666 -14.964 1.00 51.88 81 TRP A O 1
ATOM 636 N N . ALA A 1 82 ? 6.667 -14.513 -16.800 1.00 48.00 82 ALA A N 1
ATOM 637 C CA . ALA A 1 82 ? 5.302 -14.048 -17.042 1.00 48.00 82 ALA A CA 1
ATOM 638 C C . ALA A 1 82 ? 4.469 -15.178 -17.661 1.00 48.00 82 ALA A C 1
ATOM 640 O O . ALA A 1 82 ? 4.462 -15.387 -18.874 1.00 48.00 82 ALA A O 1
ATOM 641 N N . GLY A 1 83 ? 3.776 -15.921 -16.799 1.00 39.25 83 GLY A N 1
ATOM 642 C CA . GLY A 1 83 ? 2.682 -16.784 -17.209 1.00 39.25 83 GLY A CA 1
ATOM 643 C C . GLY A 1 83 ? 1.713 -16.016 -18.108 1.00 39.25 83 GLY A C 1
ATOM 644 O O . GLY A 1 83 ? 1.256 -14.930 -17.763 1.00 39.25 83 GLY A O 1
ATOM 645 N N . SER A 1 84 ? 1.468 -16.602 -19.274 1.00 40.72 84 SER A N 1
ATOM 646 C CA . SER A 1 84 ? 0.338 -16.439 -20.184 1.00 40.72 84 SER A CA 1
ATOM 647 C C . SER A 1 84 ? -0.751 -15.425 -19.788 1.00 40.72 84 SER A C 1
ATOM 649 O O . SER A 1 84 ? -1.389 -15.596 -18.746 1.00 40.72 84 SER A O 1
ATOM 651 N N . PRO A 1 85 ? -1.124 -14.476 -20.670 1.00 48.09 85 PRO A N 1
ATOM 652 C CA . PRO A 1 85 ? -2.431 -13.844 -20.580 1.00 48.09 85 PRO A CA 1
ATOM 653 C C . PRO A 1 85 ? -3.514 -14.869 -20.954 1.00 48.09 85 PRO A C 1
ATOM 655 O O . PRO A 1 85 ? -3.802 -15.123 -22.124 1.00 48.09 85 PRO A O 1
ATOM 658 N N . ALA A 1 86 ? -4.124 -15.471 -19.934 1.00 42.94 86 ALA A N 1
ATOM 659 C CA . ALA A 1 86 ? -5.394 -16.169 -20.058 1.00 42.94 86 ALA A CA 1
ATOM 660 C C . ALA A 1 86 ? -6.538 -15.143 -20.156 1.00 42.94 86 ALA A C 1
ATOM 662 O O . ALA A 1 86 ? -7.085 -14.706 -19.149 1.00 42.94 86 ALA A O 1
ATOM 663 N N . ALA A 1 87 ? -6.873 -14.768 -21.389 1.00 42.53 87 ALA A N 1
ATOM 664 C CA . ALA A 1 87 ? -8.203 -14.348 -21.840 1.00 42.53 87 ALA A CA 1
ATOM 665 C C . ALA A 1 87 ? -8.197 -14.478 -23.379 1.00 42.53 87 ALA A C 1
ATOM 667 O O . ALA A 1 87 ? -7.856 -13.549 -24.096 1.00 42.53 87 ALA A O 1
ATOM 668 N N . ALA A 1 88 ? -8.274 -15.684 -23.943 1.00 39.28 88 ALA A N 1
ATOM 669 C CA . ALA A 1 88 ? -9.528 -16.401 -24.176 1.00 39.28 88 ALA A CA 1
ATOM 670 C C . ALA A 1 88 ? -10.614 -15.529 -24.842 1.00 39.28 88 ALA A C 1
ATOM 672 O O . ALA A 1 88 ? -11.710 -15.377 -24.312 1.00 39.28 88 ALA A O 1
ATOM 673 N N . SER A 1 89 ? -10.328 -15.000 -26.034 1.00 42.94 89 SER A N 1
ATOM 674 C CA . SER A 1 89 ? -11.379 -14.818 -27.041 1.00 42.94 89 SER A CA 1
ATOM 675 C C . SER A 1 89 ? -11.628 -16.170 -27.698 1.00 42.94 89 SER A C 1
ATOM 677 O O . SER A 1 89 ? -10.786 -16.690 -28.429 1.00 42.94 89 SER A O 1
ATOM 679 N N . ALA A 1 90 ? -12.772 -16.765 -27.378 1.00 46.66 90 ALA A N 1
ATOM 680 C CA . ALA A 1 90 ? -13.273 -17.958 -28.031 1.00 46.66 90 ALA A CA 1
ATOM 681 C C . ALA A 1 90 ? -13.612 -17.657 -29.499 1.00 46.66 90 ALA A C 1
ATOM 683 O O . ALA A 1 90 ? -14.325 -16.705 -29.810 1.00 46.66 90 ALA A O 1
ATOM 684 N N . SER A 1 91 ? -13.144 -18.506 -30.406 1.00 42.47 91 SER A N 1
ATOM 685 C CA . SER A 1 91 ? -13.788 -18.742 -31.698 1.00 42.47 91 SER A CA 1
ATOM 686 C C . SER A 1 91 ? -13.629 -20.228 -32.012 1.00 42.47 91 SER A C 1
ATOM 688 O O . SER A 1 91 ? -12.572 -20.676 -32.448 1.00 42.47 91 SER A O 1
ATOM 690 N N . SER A 1 92 ? -14.677 -20.992 -31.684 1.00 45.47 92 SER A N 1
ATOM 691 C CA . SER A 1 92 ? -14.913 -22.368 -32.143 1.00 45.47 92 SER A CA 1
ATOM 692 C C . SER A 1 92 ? -14.849 -22.412 -33.677 1.00 45.47 92 SER A C 1
ATOM 694 O O . SER A 1 92 ? -15.397 -21.537 -34.337 1.00 45.47 92 SER A O 1
ATOM 696 N N . THR A 1 93 ? -13.996 -23.256 -34.256 1.00 56.69 93 THR A N 1
ATOM 697 C CA . THR A 1 93 ? -14.268 -24.631 -34.734 1.00 56.69 93 THR A CA 1
ATOM 698 C C . THR A 1 93 ? -15.124 -24.711 -36.002 1.00 56.69 93 THR A C 1
ATOM 700 O O . THR A 1 93 ? -16.297 -24.357 -36.003 1.00 56.69 93 THR A O 1
ATOM 703 N N . GLY A 1 94 ? -14.512 -25.302 -37.031 1.00 47.31 94 GLY A N 1
ATOM 704 C CA . GLY A 1 94 ? -15.109 -25.818 -38.266 1.00 47.31 94 GLY A CA 1
ATOM 705 C C . GLY A 1 94 ? -14.023 -25.840 -39.343 1.00 47.31 94 GLY A C 1
ATOM 706 O O . GLY A 1 94 ? -13.851 -24.862 -40.056 1.00 47.31 94 GLY A O 1
ATOM 707 N N . ASP A 1 95 ? -13.054 -26.756 -39.303 1.00 60.00 95 ASP A N 1
ATOM 708 C CA . ASP A 1 95 ? -13.137 -28.113 -39.875 1.00 60.00 95 ASP A CA 1
ATOM 709 C C . ASP A 1 95 ? -13.985 -28.196 -41.156 1.00 60.00 95 ASP A C 1
ATOM 711 O O . ASP A 1 95 ? -15.205 -28.329 -41.113 1.00 60.00 95 ASP A O 1
ATOM 715 N N . VAL A 1 96 ? -13.310 -28.128 -42.304 1.00 63.84 96 VAL A N 1
ATOM 716 C CA . VAL A 1 96 ? -13.740 -28.826 -43.517 1.00 63.84 96 VAL A CA 1
ATOM 717 C C . VAL A 1 96 ? -12.484 -29.347 -44.217 1.00 63.84 96 VAL A C 1
ATOM 719 O O . VAL A 1 96 ? -11.672 -28.590 -44.750 1.00 63.84 96 VAL A O 1
ATOM 722 N N . GLY A 1 97 ? -12.268 -30.657 -44.108 1.00 51.94 97 GLY A N 1
ATOM 723 C CA . GLY A 1 97 ? -11.155 -31.352 -44.747 1.00 51.94 97 GLY A CA 1
ATOM 724 C C . GLY A 1 97 ? -11.268 -31.379 -46.281 1.00 51.94 97 GLY A C 1
ATOM 725 O O . GLY A 1 97 ? -12.361 -31.221 -46.829 1.00 51.94 97 GLY A O 1
ATOM 726 N N . PRO A 1 98 ? -10.156 -31.596 -47.004 1.00 65.62 98 PRO A N 1
ATOM 727 C CA . PRO A 1 98 ? -10.177 -31.745 -48.455 1.00 65.62 98 PRO A CA 1
ATOM 728 C C . PRO A 1 98 ? -10.497 -33.188 -48.893 1.00 65.62 98 PRO A C 1
ATOM 730 O O . PRO A 1 98 ? -9.832 -34.135 -48.478 1.00 65.62 98 PRO A O 1
ATOM 733 N N . GLY A 1 99 ? -11.462 -33.346 -49.806 1.00 48.22 99 GLY A N 1
ATOM 734 C CA . GLY A 1 99 ? -11.683 -34.557 -50.617 1.00 48.22 99 GLY A CA 1
ATOM 735 C C . GLY A 1 99 ? -13.156 -34.732 -51.020 1.00 48.22 99 GLY A C 1
ATOM 736 O O . GLY A 1 99 ? -14.014 -34.273 -50.270 1.00 48.22 99 GLY A O 1
ATOM 737 N N . PRO A 1 100 ? -13.505 -35.378 -52.155 1.00 58.81 100 PRO A N 1
ATOM 738 C CA . PRO A 1 100 ? -12.693 -36.268 -52.988 1.00 58.81 100 PRO A CA 1
ATOM 739 C C . PRO A 1 100 ? -12.490 -35.795 -54.446 1.00 58.81 100 PRO A C 1
ATOM 741 O O . PRO A 1 100 ? -13.234 -34.979 -54.986 1.00 58.81 100 PRO A O 1
ATOM 744 N N . THR A 1 101 ? -11.482 -36.372 -55.099 1.00 65.81 101 THR A N 1
ATOM 745 C CA . THR A 1 101 ? -11.213 -36.262 -56.536 1.00 65.81 101 THR A CA 1
ATOM 746 C C . THR A 1 101 ? -12.259 -37.019 -57.359 1.00 65.81 101 THR A C 1
ATOM 748 O O . THR A 1 101 ? -12.493 -38.211 -57.172 1.00 65.81 101 THR A O 1
ATOM 751 N N . HIS A 1 102 ? -12.864 -36.333 -58.324 1.00 58.97 102 HIS A N 1
ATOM 752 C CA . HIS A 1 102 ? -13.632 -36.946 -59.407 1.00 58.97 102 HIS A CA 1
ATOM 753 C C . HIS A 1 102 ? -12.665 -37.599 -60.407 1.00 58.97 102 HIS A C 1
ATOM 755 O O . HIS A 1 102 ? -12.044 -36.916 -61.218 1.00 58.97 102 HIS A O 1
ATOM 761 N N . THR A 1 103 ? -12.546 -38.926 -60.362 1.00 65.75 103 THR A N 1
ATOM 762 C CA . THR A 1 103 ? -11.974 -39.722 -61.456 1.00 65.75 103 THR A CA 1
ATOM 763 C C . THR A 1 103 ? -13.107 -40.103 -62.405 1.00 65.75 103 THR A C 1
ATOM 765 O O . THR A 1 103 ? -13.881 -41.013 -62.121 1.00 65.75 103 THR A O 1
ATOM 768 N N . GLY A 1 104 ? -13.219 -39.390 -63.526 1.00 47.81 104 GLY A N 1
ATOM 769 C CA . GLY A 1 104 ? -14.071 -39.751 -64.659 1.00 47.81 104 GLY A CA 1
ATOM 770 C C . GLY A 1 104 ? -13.200 -39.996 -65.887 1.00 47.81 104 GLY A C 1
ATOM 771 O O . GLY A 1 104 ? -12.575 -39.068 -66.388 1.00 47.81 104 GLY A O 1
ATOM 772 N N . GLY A 1 105 ? -13.135 -41.242 -66.355 1.00 57.38 105 GLY A N 1
ATOM 773 C CA . GLY A 1 105 ? -12.312 -41.640 -67.497 1.00 57.38 105 GLY A CA 1
ATOM 774 C C . GLY A 1 105 ? -12.774 -42.975 -68.063 1.00 57.38 105 GLY A C 1
ATOM 775 O O . GLY A 1 105 ? -12.192 -44.016 -67.788 1.00 57.38 105 GLY A O 1
ATOM 776 N N . HIS A 1 106 ? -13.880 -42.910 -68.794 1.00 65.00 106 HIS A N 1
ATOM 777 C CA . HIS A 1 106 ? -14.536 -43.983 -69.531 1.00 65.00 106 HIS A CA 1
ATOM 778 C C . HIS A 1 106 ? -13.679 -44.436 -70.725 1.00 65.00 106 HIS A C 1
ATOM 780 O O . HIS A 1 106 ? -13.305 -43.593 -71.538 1.00 65.00 106 HIS A O 1
ATOM 786 N N . VAL A 1 107 ? -13.435 -45.744 -70.881 1.00 60.16 107 VAL A N 1
ATOM 787 C CA . VAL A 1 107 ? -13.120 -46.339 -72.191 1.00 60.16 107 VAL A CA 1
ATOM 788 C C . VAL A 1 107 ? -13.946 -47.615 -72.368 1.00 60.16 107 VAL A C 1
ATOM 790 O O . VAL A 1 107 ? -13.959 -48.492 -71.504 1.00 60.16 107 VAL A O 1
ATOM 793 N N . SER A 1 108 ? -14.675 -47.668 -73.476 1.00 64.69 108 SER A N 1
ATOM 794 C CA . SER A 1 108 ? -15.142 -48.872 -74.167 1.00 64.69 108 SER A CA 1
ATOM 795 C C . SER A 1 108 ? -14.548 -48.826 -75.565 1.00 64.69 108 SER A C 1
ATOM 797 O O . SER A 1 108 ? -14.340 -47.686 -76.047 1.00 64.69 108 SER A O 1
#

Secondary structure (DSSP, 8-state):
-EEETTEEEEEEE-TT--GGGEEEEEETTEEEEEETTEEEEEEPPGGGGG-EEEEEEEETTEEEEEEEPP-GGG-S---SS---------------------------

pLDDT: mean 72.29, std 16.69, range [39.25, 90.56]

Foldseek 3Di:
DAADPFADKDKDAQQPADPVQWDWDDDQQWIWTTGNPDIDIDGHPPRQNQWQFPDWDADNRMIITDTGHDDCPPPPDPPDPDPDDPDDPDDDDDDDDDDDDDDDDDDD